Protein AF-A0A929AVN9-F1 (afdb_monomer_lite)

Radius of gyration: 15.02 Å; chains: 1; bounding box: 42×23×30 Å

Sequence (57 aa):
MNNKIKILLHPFWHYLNQPLIDERSVWNLRYFLYFYRVQLLRRCWDKEYSQKSYPHH

Secondary structure (DSSP, 8-state):
--HHHHHHHHHHHHHHTS-TT-TT----HHHHHHHHHHHHHHHHHHHHHHHHT----

Structure (mmCIF, N/CA/C/O backbone):
data_AF-A0A929AVN9-F1
#
_entry.id   AF-A0A929AVN9-F1
#
loop_
_ato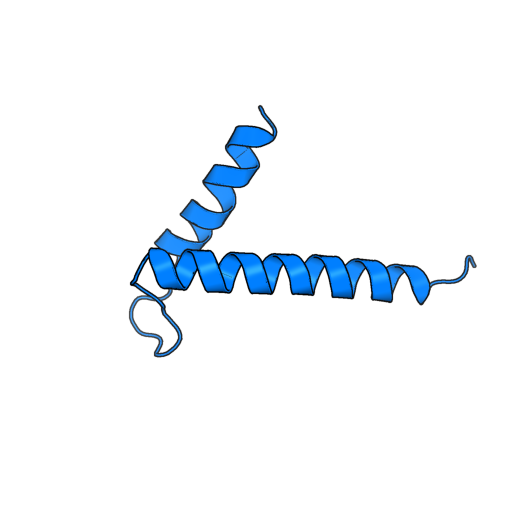m_site.group_PDB
_atom_site.id
_atom_site.type_symbol
_atom_site.label_atom_id
_atom_site.label_alt_id
_atom_site.label_comp_id
_atom_site.label_asym_id
_atom_site.label_entity_id
_atom_site.label_seq_id
_atom_site.pdbx_PDB_ins_code
_atom_site.Cartn_x
_atom_site.Cartn_y
_atom_site.Cartn_z
_atom_site.occupancy
_atom_site.B_iso_or_equiv
_atom_site.auth_seq_id
_atom_site.auth_comp_id
_atom_site.auth_asym_id
_atom_site.auth_atom_id
_atom_site.pdbx_PDB_model_num
ATOM 1 N N . MET A 1 1 ? -2.508 10.332 19.798 1.00 55.47 1 MET A N 1
ATOM 2 C CA . MET A 1 1 ? -1.676 10.364 18.571 1.00 55.47 1 MET A CA 1
ATOM 3 C C . MET A 1 1 ? -2.418 11.185 17.521 1.00 55.47 1 MET A C 1
ATOM 5 O O . MET A 1 1 ? -3.568 10.869 17.255 1.00 55.47 1 MET A O 1
ATOM 9 N N . ASN A 1 2 ? -1.838 12.272 16.999 1.00 72.94 2 ASN A N 1
ATOM 10 C CA . ASN A 1 2 ? -2.544 13.215 16.115 1.00 72.94 2 ASN A CA 1
ATOM 11 C C . ASN A 1 2 ? -3.088 12.530 14.845 1.00 72.94 2 ASN A C 1
ATOM 13 O O . ASN A 1 2 ? -2.324 11.923 14.096 1.00 72.94 2 ASN A O 1
ATOM 17 N N . ASN A 1 3 ? -4.386 12.688 14.551 1.00 74.19 3 ASN A N 1
ATOM 18 C CA . ASN A 1 3 ? -5.053 12.063 13.394 1.00 74.19 3 ASN A CA 1
ATOM 19 C C . ASN A 1 3 ? -4.376 12.396 12.053 1.00 74.19 3 ASN A C 1
ATOM 21 O O . ASN A 1 3 ? -4.309 11.549 11.165 1.00 74.19 3 ASN A O 1
ATOM 25 N N . LYS A 1 4 ? -3.794 13.596 11.934 1.00 72.31 4 LYS A N 1
ATOM 26 C CA . LYS A 1 4 ? -3.025 14.033 10.757 1.00 72.31 4 LYS A CA 1
ATOM 27 C C . LYS A 1 4 ? -1.794 13.155 10.495 1.00 72.31 4 LYS A C 1
ATOM 29 O O . LYS A 1 4 ? -1.516 12.817 9.352 1.00 72.31 4 LYS A O 1
ATOM 34 N N . ILE A 1 5 ? -1.100 12.732 11.553 1.00 75.94 5 ILE A N 1
ATOM 35 C CA . ILE A 1 5 ? 0.084 11.866 11.456 1.00 75.94 5 ILE A CA 1
ATOM 36 C C . ILE A 1 5 ? -0.332 10.469 10.984 1.00 75.94 5 ILE A C 1
ATOM 38 O O . ILE A 1 5 ?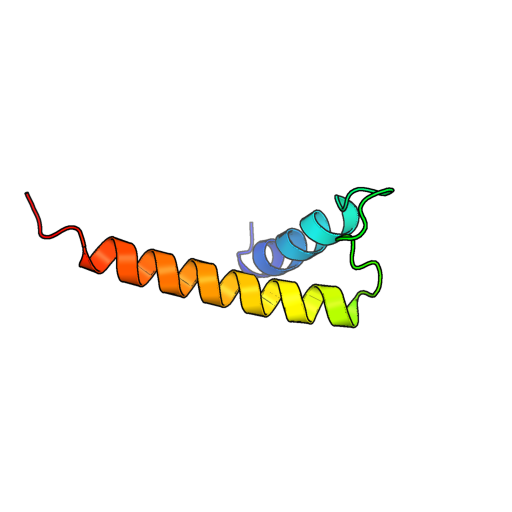 0.314 9.888 10.119 1.00 75.94 5 ILE A O 1
ATOM 42 N N . LYS A 1 6 ? -1.466 9.954 11.477 1.00 76.88 6 LYS A N 1
ATOM 43 C CA . LYS A 1 6 ? -2.001 8.647 11.065 1.00 76.88 6 LYS A CA 1
ATOM 44 C C . LYS A 1 6 ? -2.359 8.609 9.572 1.00 76.88 6 LYS A C 1
ATOM 46 O O . LYS A 1 6 ? -2.101 7.607 8.912 1.00 76.88 6 LYS A O 1
ATOM 51 N N . ILE A 1 7 ? -2.902 9.708 9.040 1.00 77.00 7 ILE A N 1
ATOM 52 C CA . ILE A 1 7 ? -3.245 9.846 7.614 1.00 77.00 7 ILE A CA 1
ATOM 53 C C . ILE A 1 7 ? -1.998 9.808 6.721 1.00 77.00 7 ILE A C 1
ATOM 55 O O . ILE A 1 7 ? -2.087 9.308 5.606 1.00 77.00 7 ILE A O 1
ATOM 59 N N . LEU A 1 8 ? -0.852 10.300 7.199 1.00 78.12 8 LEU A N 1
ATOM 60 C CA . LEU A 1 8 ? 0.409 10.283 6.449 1.00 78.12 8 LEU A CA 1
ATOM 61 C C . LEU A 1 8 ? 1.163 8.956 6.598 1.00 78.12 8 LEU A C 1
ATOM 63 O O . LEU A 1 8 ? 1.697 8.439 5.621 1.00 78.12 8 LEU A O 1
ATOM 67 N N . LEU A 1 9 ? 1.171 8.374 7.799 1.00 84.88 9 LEU A N 1
ATOM 68 C CA . LEU A 1 9 ? 1.863 7.111 8.063 1.00 84.88 9 LEU A CA 1
ATOM 69 C C . LEU A 1 9 ? 1.215 5.924 7.351 1.00 84.88 9 LEU A C 1
ATOM 71 O O . LEU A 1 9 ? 1.914 5.009 6.932 1.00 84.88 9 LEU A O 1
ATOM 75 N N . HIS A 1 10 ? -0.109 5.930 7.192 1.00 84.31 10 HIS A N 1
ATOM 76 C CA . HIS A 1 10 ? -0.818 4.818 6.567 1.00 84.31 10 HIS A CA 1
ATOM 77 C C . HIS A 1 10 ? -0.431 4.589 5.087 1.00 84.31 10 HIS A C 1
ATOM 79 O O . HIS A 1 10 ? 0.003 3.484 4.773 1.0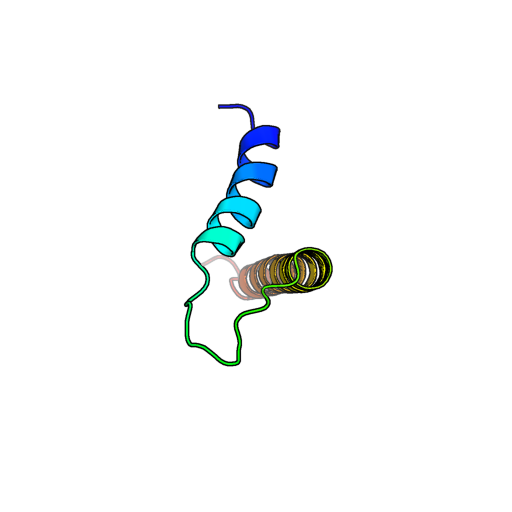0 84.31 10 HIS A O 1
ATOM 85 N N . PRO A 1 11 ? -0.513 5.573 4.164 1.00 86.00 11 PRO A N 1
ATOM 86 C CA . PRO A 1 11 ? -0.054 5.384 2.786 1.00 86.00 11 PRO A CA 1
ATOM 87 C C . PRO A 1 11 ? 1.444 5.092 2.711 1.00 86.00 11 PRO A C 1
ATOM 89 O O . PRO A 1 11 ? 1.856 4.294 1.877 1.00 86.00 11 PRO A O 1
ATOM 92 N N . PHE A 1 12 ? 2.247 5.695 3.592 1.00 87.50 12 PHE A N 1
ATOM 93 C CA . PHE A 1 12 ? 3.686 5.452 3.641 1.00 87.5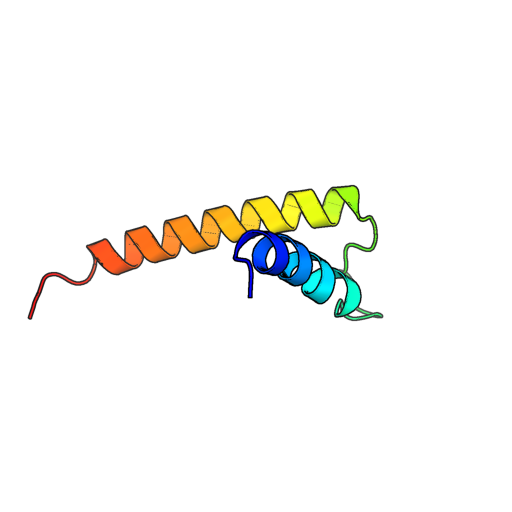0 12 PHE A CA 1
ATOM 94 C C . PHE A 1 12 ? 4.009 3.994 3.991 1.00 87.50 12 PHE A C 1
ATOM 96 O O . PHE A 1 12 ? 4.824 3.363 3.324 1.00 87.50 12 PHE A O 1
ATOM 103 N N . TRP A 1 13 ? 3.309 3.426 4.975 1.00 88.56 13 TRP A N 1
ATOM 104 C CA . TRP A 1 13 ? 3.431 2.012 5.320 1.00 88.56 13 TRP A CA 1
ATOM 105 C C . TRP A 1 13 ? 3.013 1.095 4.165 1.00 88.56 13 TRP A C 1
ATOM 107 O O . TRP A 1 13 ? 3.719 0.142 3.853 1.00 88.56 13 TRP A O 1
ATOM 117 N N . HIS A 1 14 ? 1.901 1.405 3.488 1.00 87.00 14 HIS A N 1
ATOM 118 C 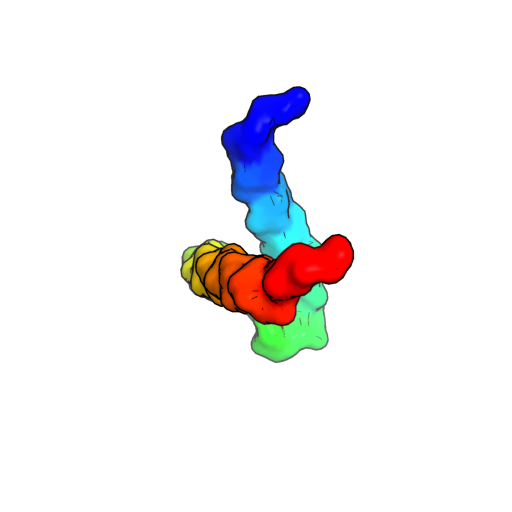CA . HIS A 1 14 ? 1.448 0.635 2.319 1.00 87.00 14 HIS A CA 1
ATOM 119 C C . HIS A 1 14 ? 2.443 0.675 1.158 1.00 87.00 14 HIS A C 1
ATOM 121 O O . HIS A 1 14 ? 2.560 -0.317 0.451 1.00 87.00 14 HIS A O 1
ATOM 127 N N . TYR A 1 15 ? 3.151 1.789 0.973 1.00 88.44 15 TYR A N 1
ATOM 128 C CA . TYR A 1 15 ? 4.182 1.934 -0.055 1.00 88.44 15 TYR A CA 1
ATOM 129 C C . TYR A 1 15 ? 5.431 1.100 0.259 1.00 88.44 15 TYR A C 1
ATOM 131 O O . TYR A 1 15 ? 5.927 0.367 -0.588 1.00 88.44 15 TYR A O 1
ATOM 139 N N . LEU A 1 16 ? 5.928 1.171 1.498 1.00 88.19 16 LEU A N 1
ATOM 140 C CA . LEU A 1 16 ? 7.112 0.406 1.902 1.00 88.19 16 LEU A CA 1
ATOM 141 C C . LEU A 1 16 ? 6.856 -1.102 1.952 1.00 88.19 16 LEU A C 1
ATOM 143 O O . LEU A 1 16 ? 7.768 -1.884 1.708 1.00 88.19 16 LEU A O 1
ATOM 147 N N . ASN A 1 17 ? 5.623 -1.505 2.257 1.00 89.81 17 ASN A N 1
ATOM 148 C CA . ASN A 1 17 ? 5.236 -2.907 2.356 1.00 89.81 17 ASN A CA 1
ATOM 149 C C . ASN A 1 17 ? 4.728 -3.490 1.023 1.00 89.81 17 ASN A C 1
ATOM 151 O O . ASN A 1 17 ? 4.024 -4.502 1.022 1.00 89.81 17 ASN A O 1
ATOM 155 N N . GLN A 1 18 ? 5.031 -2.845 -0.110 1.00 87.94 18 GLN A N 1
ATOM 156 C CA . GLN A 1 18 ? 4.713 -3.404 -1.420 1.00 87.94 18 GLN A CA 1
ATOM 157 C C . GLN A 1 18 ? 5.553 -4.665 -1.681 1.00 87.94 18 GLN A C 1
ATOM 159 O O . GLN A 1 18 ? 6.746 -4.689 -1.371 1.00 87.94 18 GLN A O 1
ATOM 164 N N . PRO A 1 19 ? 4.962 -5.719 -2.268 1.00 86.12 19 PRO A N 1
ATOM 165 C CA . PRO A 1 19 ? 5.710 -6.918 -2.623 1.00 86.12 19 PRO A CA 1
ATOM 166 C C . PRO A 1 19 ? 6.795 -6.594 -3.662 1.00 86.12 19 PRO A C 1
ATOM 168 O O . PRO A 1 19 ? 6.534 -5.953 -4.677 1.00 86.12 19 PRO A O 1
ATOM 171 N N . LEU A 1 20 ? 8.029 -7.044 -3.422 1.00 79.69 20 LEU A N 1
ATOM 172 C CA . LEU A 1 20 ? 9.189 -6.744 -4.279 1.00 79.69 20 LEU A CA 1
ATOM 173 C C . LEU A 1 20 ? 9.096 -7.366 -5.685 1.00 79.69 20 LEU A C 1
ATOM 175 O O . LEU A 1 20 ? 9.738 -6.877 -6.608 1.00 79.69 20 LEU A O 1
ATOM 179 N N . ILE A 1 21 ? 8.296 -8.425 -5.844 1.00 76.94 21 ILE A N 1
ATOM 180 C CA . ILE A 1 21 ? 8.227 -9.274 -7.045 1.00 76.94 21 ILE A CA 1
ATOM 181 C C . ILE A 1 21 ? 6.754 -9.510 -7.423 1.00 76.94 21 ILE A C 1
ATOM 183 O O . ILE A 1 21 ? 6.304 -10.639 -7.587 1.00 76.94 21 ILE A O 1
ATOM 187 N N . ASP A 1 22 ? 5.960 -8.446 -7.476 1.00 80.62 22 ASP A N 1
ATOM 188 C CA . ASP A 1 22 ? 4.599 -8.499 -8.019 1.00 80.62 22 ASP A CA 1
ATOM 189 C C . ASP A 1 22 ? 4.498 -7.482 -9.155 1.00 80.62 22 ASP A C 1
ATOM 191 O O . ASP A 1 22 ? 4.918 -6.332 -9.012 1.00 80.62 22 ASP A O 1
ATOM 195 N N . GLU A 1 23 ? 3.915 -7.890 -10.278 1.00 76.88 23 GLU A N 1
ATOM 196 C CA . GLU A 1 23 ? 3.637 -7.015 -11.422 1.00 76.88 23 GLU A CA 1
ATOM 197 C C . GLU A 1 23 ? 2.699 -5.857 -11.043 1.00 76.88 23 GLU A C 1
ATOM 199 O O . GLU A 1 23 ? 2.651 -4.826 -11.712 1.00 76.88 23 GLU A O 1
ATOM 204 N N . ARG A 1 24 ? 1.965 -5.999 -9.932 1.00 78.62 24 ARG A N 1
ATOM 205 C CA . ARG A 1 24 ? 1.063 -4.975 -9.389 1.00 78.62 24 ARG A CA 1
ATOM 206 C C . ARG A 1 24 ? 1.774 -3.936 -8.518 1.00 78.62 24 ARG A C 1
ATOM 208 O O . ARG A 1 24 ? 1.131 -2.983 -8.067 1.00 78.62 24 ARG A O 1
ATOM 215 N N . SER A 1 25 ? 3.072 -4.091 -8.256 1.00 83.31 25 SER A N 1
ATOM 216 C CA . SER A 1 25 ? 3.822 -3.166 -7.407 1.00 83.31 25 SER A CA 1
ATOM 217 C C . SER A 1 25 ? 4.186 -1.879 -8.136 1.00 83.31 25 SER A C 1
ATOM 219 O O . SER A 1 25 ? 5.051 -1.822 -9.005 1.00 83.31 25 SER A O 1
ATOM 221 N N . VAL A 1 26 ? 3.533 -0.794 -7.729 1.00 86.19 26 VAL A N 1
ATOM 222 C CA . VAL A 1 26 ? 3.794 0.555 -8.231 1.00 86.19 26 VAL A CA 1
ATOM 223 C C . VAL A 1 26 ? 4.907 1.221 -7.416 1.00 86.19 26 VAL A C 1
ATOM 225 O O . VAL A 1 26 ? 4.628 1.912 -6.444 1.00 86.19 26 VAL A O 1
ATOM 228 N N . TRP A 1 27 ? 6.163 1.047 -7.834 1.00 85.44 27 TRP A N 1
ATOM 229 C CA . TRP A 1 27 ? 7.343 1.673 -7.204 1.00 85.44 27 TRP A CA 1
ATOM 230 C C . TRP A 1 27 ? 7.520 3.159 -7.534 1.00 85.44 27 TRP A C 1
ATOM 232 O O . TRP A 1 27 ? 8.387 3.839 -6.993 1.00 85.44 27 TRP A O 1
ATOM 242 N N . ASN A 1 28 ? 6.709 3.697 -8.442 1.00 88.88 28 ASN A N 1
ATOM 243 C CA . ASN A 1 28 ? 6.678 5.129 -8.680 1.00 88.88 28 ASN A CA 1
ATOM 244 C C . ASN A 1 28 ? 5.735 5.788 -7.669 1.00 88.88 28 ASN A C 1
ATOM 246 O O . ASN A 1 28 ? 4.513 5.648 -7.760 1.00 88.88 28 ASN A O 1
ATOM 250 N N . LEU A 1 29 ? 6.307 6.560 -6.746 1.00 86.88 29 LEU A N 1
ATOM 251 C CA . LEU A 1 29 ? 5.578 7.198 -5.650 1.00 86.88 29 LEU A CA 1
ATOM 252 C C . LEU A 1 29 ? 4.383 8.048 -6.117 1.00 86.88 29 LEU A C 1
ATOM 254 O O . LEU A 1 29 ? 3.330 8.037 -5.480 1.00 86.88 29 LEU A O 1
ATOM 258 N N . ARG A 1 30 ? 4.505 8.764 -7.244 1.00 89.00 30 ARG A N 1
ATOM 259 C CA . ARG A 1 30 ? 3.419 9.608 -7.773 1.00 89.00 30 ARG A CA 1
ATOM 260 C C . ARG A 1 30 ? 2.229 8.759 -8.210 1.00 89.00 30 ARG A C 1
ATOM 262 O O . ARG A 1 30 ? 1.091 9.084 -7.870 1.00 89.00 30 ARG A O 1
ATOM 269 N N . TYR A 1 31 ? 2.492 7.677 -8.940 1.00 90.75 31 TYR A N 1
ATOM 270 C CA . TYR A 1 31 ? 1.448 6.748 -9.364 1.00 90.75 31 TYR A CA 1
ATOM 271 C C . TYR A 1 31 ? 0.854 6.002 -8.173 1.00 90.75 31 TYR A C 1
ATOM 273 O O . TYR A 1 31 ? -0.367 5.917 -8.067 1.00 90.75 31 TYR A O 1
ATOM 281 N N . PHE A 1 32 ? 1.686 5.547 -7.233 1.00 92.31 32 PHE A N 1
ATOM 282 C CA . PHE A 1 32 ? 1.215 4.901 -6.013 1.00 92.31 32 PHE A CA 1
ATOM 283 C C . PHE A 1 32 ? 0.235 5.794 -5.249 1.00 92.31 32 PHE A C 1
ATOM 285 O O . PHE A 1 32 ? -0.873 5.364 -4.942 1.00 92.31 32 PHE A O 1
ATOM 292 N N . LEU A 1 33 ? 0.598 7.057 -4.992 1.00 90.06 33 LEU A N 1
ATOM 293 C CA . LEU A 1 33 ? -0.269 7.992 -4.272 1.00 90.06 33 LEU A CA 1
ATOM 294 C C . LEU A 1 33 ? -1.588 8.238 -5.010 1.00 90.06 33 LEU A C 1
ATOM 296 O O . LEU A 1 33 ? -2.640 8.319 -4.374 1.00 90.06 33 LEU A O 1
ATOM 300 N N . TYR A 1 34 ? -1.550 8.334 -6.340 1.00 91.38 34 TYR A N 1
ATOM 301 C CA . TYR A 1 34 ? -2.756 8.459 -7.153 1.00 91.38 34 TYR A CA 1
ATOM 302 C C . TYR A 1 34 ? -3.673 7.238 -6.988 1.00 91.38 34 TYR A C 1
ATOM 304 O O . TYR A 1 34 ? -4.829 7.391 -6.586 1.00 91.38 34 TYR A O 1
ATOM 312 N N . PHE A 1 35 ? -3.151 6.025 -7.198 1.00 90.06 35 PHE A N 1
ATOM 313 C CA . PHE A 1 35 ? -3.921 4.788 -7.042 1.00 90.06 35 PHE A CA 1
ATOM 314 C C . PHE A 1 35 ? -4.430 4.594 -5.616 1.00 90.06 35 PHE A C 1
ATOM 316 O O . PHE A 1 35 ? -5.584 4.219 -5.414 1.00 90.06 35 PHE A O 1
ATOM 323 N N . TYR A 1 36 ? -3.601 4.898 -4.622 1.00 89.81 36 TYR A N 1
ATOM 324 C CA . TYR A 1 36 ? -3.962 4.817 -3.216 1.00 89.81 36 TYR A CA 1
ATOM 325 C C . TYR A 1 36 ? -5.154 5.731 -2.890 1.00 89.81 36 TYR A C 1
ATOM 327 O O . TYR A 1 36 ? -6.095 5.299 -2.224 1.00 89.81 36 TYR A O 1
ATOM 335 N N . ARG A 1 37 ? -5.177 6.971 -3.405 1.00 90.75 37 ARG A N 1
ATOM 336 C CA . ARG A 1 37 ? -6.321 7.888 -3.231 1.00 90.75 37 ARG A CA 1
ATOM 337 C C . ARG A 1 37 ? -7.591 7.353 -3.888 1.00 90.75 37 ARG A C 1
ATOM 339 O O . ARG A 1 37 ? -8.651 7.414 -3.270 1.00 90.75 37 ARG A O 1
ATOM 346 N N . VAL A 1 38 ? -7.487 6.807 -5.100 1.00 92.50 38 VAL A N 1
ATOM 347 C CA . VAL A 1 38 ? -8.627 6.196 -5.804 1.00 92.50 38 VAL A CA 1
ATOM 348 C C . VAL A 1 38 ? -9.182 5.009 -5.012 1.00 92.50 38 VAL A C 1
ATOM 350 O O . VAL A 1 38 ? -10.389 4.922 -4.798 1.00 92.50 38 VAL A O 1
ATOM 353 N N . GLN A 1 39 ? -8.316 4.123 -4.513 1.00 89.75 39 GLN A N 1
ATOM 354 C CA . GLN A 1 39 ? -8.738 2.993 -3.683 1.00 89.75 39 GLN A CA 1
ATOM 355 C C . GLN A 1 39 ? -9.380 3.442 -2.371 1.00 89.75 39 GLN A C 1
ATOM 357 O O . GLN A 1 39 ? -10.365 2.847 -1.941 1.00 89.75 39 GLN A O 1
ATOM 362 N N . LEU A 1 40 ? -8.844 4.485 -1.733 1.00 89.88 40 LEU A N 1
ATOM 363 C CA . LEU A 1 40 ? -9.418 5.027 -0.507 1.00 89.88 40 LEU A CA 1
ATOM 364 C C . LEU A 1 40 ? -10.838 5.547 -0.750 1.00 89.88 40 LEU A C 1
ATOM 366 O O . LEU A 1 40 ? -11.745 5.204 0.003 1.00 89.88 40 LEU A O 1
ATOM 370 N N . LEU A 1 41 ? -11.037 6.313 -1.827 1.00 91.00 41 LEU A N 1
ATOM 371 C CA . LEU A 1 41 ? -12.357 6.798 -2.230 1.00 91.00 41 LEU A CA 1
ATOM 372 C C . LEU A 1 41 ? -13.317 5.642 -2.504 1.00 91.00 41 LEU A C 1
ATOM 374 O O . LEU A 1 41 ? -14.427 5.656 -1.983 1.00 91.00 41 LEU A O 1
ATOM 378 N N . ARG A 1 42 ? -12.874 4.613 -3.237 1.00 91.44 42 ARG A N 1
ATOM 379 C CA . ARG A 1 42 ? -13.674 3.408 -3.491 1.00 91.44 42 ARG A CA 1
ATOM 380 C C . ARG A 1 42 ? -14.081 2.708 -2.194 1.00 91.44 42 ARG A C 1
ATOM 382 O O . ARG A 1 42 ? -15.246 2.391 -2.032 1.00 91.44 42 ARG A O 1
ATOM 389 N N . ARG A 1 43 ? -13.168 2.530 -1.234 1.00 87.44 43 ARG A N 1
ATOM 390 C CA . ARG A 1 43 ? -13.494 1.911 0.066 1.00 87.44 43 ARG A CA 1
ATOM 391 C C . ARG A 1 43 ? -14.483 2.747 0.875 1.00 87.44 43 ARG A C 1
ATOM 393 O O . ARG A 1 43 ? -15.364 2.182 1.513 1.00 87.44 43 ARG A O 1
ATOM 400 N N . CYS A 1 44 ? -14.338 4.073 0.876 1.00 87.94 44 CYS A N 1
ATOM 401 C CA . CYS A 1 44 ? -15.302 4.962 1.525 1.00 87.94 44 CYS A CA 1
ATOM 402 C C . CYS A 1 44 ? -16.679 4.859 0.862 1.00 87.94 44 CYS A C 1
ATOM 404 O O . CYS A 1 44 ? -17.681 4.750 1.561 1.00 87.94 44 CYS A O 1
ATOM 406 N N . TRP A 1 45 ? -16.704 4.838 -0.470 1.00 86.50 45 TRP A N 1
ATOM 407 C CA . TRP A 1 45 ? -17.916 4.686 -1.266 1.00 86.50 45 TRP A CA 1
ATOM 408 C C . TRP A 1 45 ? -18.615 3.346 -1.000 1.00 86.50 45 TRP A C 1
ATOM 410 O O . TRP A 1 45 ? -19.801 3.322 -0.683 1.00 86.50 45 TRP A O 1
ATOM 420 N N . ASP A 1 46 ? -17.872 2.238 -1.035 1.00 86.81 46 ASP A N 1
ATOM 421 C CA . ASP A 1 46 ? -18.391 0.894 -0.757 1.00 86.81 46 ASP A CA 1
ATOM 422 C C . ASP A 1 46 ? -18.882 0.767 0.692 1.00 86.81 46 ASP A C 1
ATOM 424 O O . ASP A 1 46 ? -19.899 0.126 0.952 1.00 86.81 46 ASP A O 1
ATOM 428 N N . LYS A 1 47 ? -18.198 1.407 1.650 1.00 82.00 47 LYS A N 1
ATOM 429 C CA . LYS A 1 47 ? -18.639 1.456 3.050 1.00 82.00 47 LYS A CA 1
ATOM 430 C C . LYS A 1 47 ? -19.966 2.196 3.191 1.00 82.00 47 LYS A C 1
ATOM 432 O O . LYS A 1 47 ? -20.857 1.700 3.872 1.00 82.00 47 LYS A O 1
ATOM 437 N N . GLU A 1 48 ? -20.109 3.355 2.554 1.00 77.50 48 GLU A N 1
ATOM 438 C CA . GLU A 1 48 ? -21.354 4.123 2.589 1.00 77.50 48 GLU A CA 1
ATOM 439 C C . GLU A 1 48 ? -22.504 3.354 1.924 1.00 77.50 48 GLU A C 1
ATOM 441 O O . GLU A 1 48 ? -23.619 3.331 2.443 1.00 77.50 48 GLU A O 1
ATOM 446 N N . TYR A 1 49 ? -22.223 2.668 0.812 1.00 69.81 49 TYR A N 1
ATOM 447 C CA . TYR A 1 49 ? -23.190 1.804 0.141 1.00 69.81 49 TYR A CA 1
ATOM 448 C C . TYR A 1 49 ? -23.604 0.619 1.024 1.00 69.81 49 TYR A C 1
ATOM 450 O O . TYR A 1 49 ? -24.792 0.386 1.214 1.00 69.81 49 TYR A O 1
ATOM 458 N N . SER A 1 50 ? -22.642 -0.069 1.647 1.00 71.88 50 SER A N 1
ATOM 459 C CA . SER A 1 50 ? -22.899 -1.174 2.578 1.00 71.88 50 SER A CA 1
ATOM 460 C C . SER A 1 50 ? -23.728 -0.734 3.789 1.00 71.88 50 SER A C 1
ATOM 462 O O . SER A 1 50 ? -24.647 -1.439 4.191 1.00 71.88 50 SER A O 1
ATOM 464 N N . GLN A 1 51 ? -23.490 0.467 4.330 1.00 66.31 51 GLN A N 1
ATOM 465 C CA . GLN A 1 51 ? -24.296 1.015 5.428 1.00 66.31 51 GLN A CA 1
ATOM 466 C C . GLN A 1 51 ? -25.742 1.335 5.022 1.00 66.31 51 GLN A C 1
ATOM 468 O O . GLN A 1 51 ? -26.631 1.235 5.862 1.00 66.31 51 GLN A O 1
ATOM 473 N N . LYS A 1 52 ? -26.002 1.674 3.754 1.00 59.28 52 LYS A N 1
ATOM 474 C CA . LYS A 1 52 ? -27.371 1.862 3.236 1.00 59.28 52 LYS A CA 1
ATOM 475 C C . LYS A 1 52 ? -28.118 0.534 3.049 1.00 59.28 52 LYS A C 1
ATOM 477 O O . LYS A 1 52 ? -29.343 0.540 3.005 1.00 59.28 52 LYS A O 1
ATOM 482 N N . SER A 1 53 ? -27.400 -0.588 2.981 1.00 59.41 53 SER A N 1
ATOM 483 C CA . SER A 1 53 ? -27.965 -1.934 2.814 1.00 59.41 53 SER A CA 1
ATOM 484 C C . SER A 1 53 ? -28.391 -2.612 4.121 1.00 59.41 53 SER A C 1
ATOM 486 O O . SER A 1 53 ? -29.023 -3.662 4.057 1.00 59.41 53 SER A O 1
ATOM 488 N N . TYR A 1 54 ? -28.072 -2.043 5.289 1.00 56.88 54 TYR A N 1
ATOM 489 C CA . TYR A 1 54 ? -28.577 -2.511 6.586 1.00 56.88 54 TYR A CA 1
ATOM 490 C C . TYR A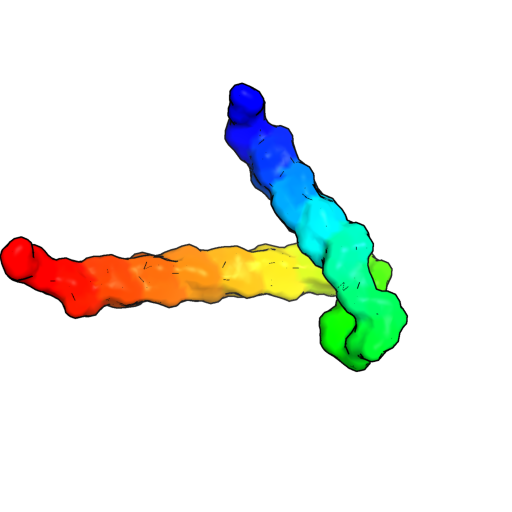 1 54 ? -29.672 -1.561 7.091 1.00 56.88 54 TYR A C 1
ATOM 492 O O . TYR A 1 54 ? -29.373 -0.638 7.855 1.00 56.88 54 TYR A O 1
ATOM 500 N N . PRO A 1 55 ? -30.945 -1.744 6.691 1.00 55.09 55 PRO A N 1
ATOM 501 C CA . PRO A 1 55 ? -32.040 -1.174 7.452 1.00 55.09 55 PRO A CA 1
ATOM 502 C C . PRO A 1 55 ? -32.044 -1.859 8.823 1.00 55.09 55 PRO A C 1
ATOM 504 O O . PRO A 1 55 ? -31.929 -3.079 8.915 1.00 55.09 55 PRO A O 1
ATOM 507 N N . HIS A 1 56 ? -32.101 -1.043 9.872 1.00 52.81 56 HIS A N 1
ATOM 508 C CA . HIS A 1 56 ? -32.274 -1.437 11.266 1.00 52.81 56 HIS A CA 1
ATOM 509 C C . HIS A 1 56 ? -33.088 -2.731 11.427 1.00 52.81 56 HIS A C 1
ATOM 511 O O . HIS A 1 56 ? -34.225 -2.801 10.959 1.00 52.81 56 HIS A O 1
ATOM 517 N N . HIS A 1 57 ? -32.509 -3.713 12.115 1.00 40.75 57 HIS A N 1
ATOM 518 C CA . HIS A 1 57 ? -33.235 -4.835 12.695 1.00 40.75 57 HIS A CA 1
ATOM 519 C C . HIS A 1 57 ? -33.151 -4.748 14.219 1.00 40.75 57 HIS A C 1
ATOM 521 O O . HIS A 1 57 ? -32.135 -4.201 14.713 1.00 40.75 57 HIS A O 1
#

Foldseek 3Di:
DDPVVVVVVVLVVVLVPFDPPDPPRDVPPVVSVVVVVVVVVVVVVVVVVVVVVDDDD

pLDDT: mean 80.42, std 11.81, range [40.75, 92.5]